Protein AF-A0A7Y7A0M6-F1 (afdb_monomer_lite)

Sequence (154 aa):
MFTTRLATSSTTANASSVIALLHDDRTERVTFFATETKATDQFHREHGTDGNLPLVAILAEGRMLGPVKLFVVGDSVDFLMATRQPRSGEVKDVTDAAVKSGKAYFSRVRAPFTSHLTAEEAAETLRRLETVELTAATVAEYRAMLSNVPDAWQ

Secondary structure (DSSP, 8-state):
-EEEEPPP--HHHHHHHHHHHHH-TTEEEEEEEEBPSS--TT--GGG--GGG--BEEEEEEEE-STTPEEEEEE-STTS-BTTSHHHHHHHHHHHHHHHHHS-EEE-SSPBPP-TTS-HHHHHHHHHTS--EE--TTTHHHHHHHH-SSTTTT-

Radius of gyration: 14.25 Å; chains: 1; bounding box: 33×40×36 Å

Foldseek 3Di:
DAFDEDPDDALLVLLVVLLVLLVDPQFQAKEKAWADLADDPLDDCFQPDRVFDTDIKMWIWGDDPDPDIYIYIYQTHNNQGLEDLVRLVSVLVSLVSQQVSQRYKYALDHQYRPPPDPRVVSNVRVVPGDIDRSHPVCVVSVSVSRDPDPPSND

pLDDT: mean 83.65, std 13.28, range [46.5, 98.25]

Structure (mmCIF, N/CA/C/O backbone):
data_AF-A0A7Y7A0M6-F1
#
_entry.id   AF-A0A7Y7A0M6-F1
#
loop_
_atom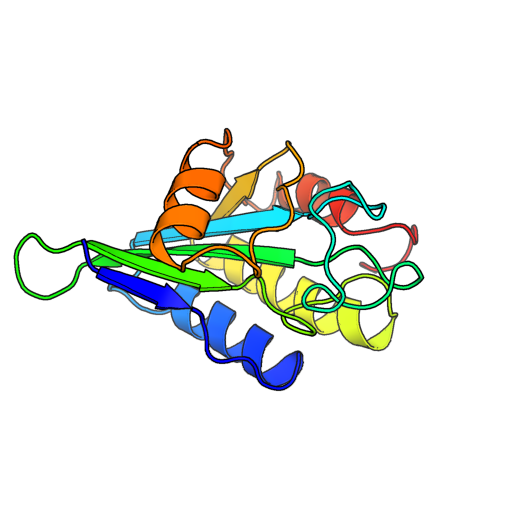_site.group_PDB
_atom_site.id
_atom_site.type_symbol
_atom_site.label_atom_id
_atom_site.label_alt_id
_atom_site.label_comp_id
_atom_site.label_asym_id
_atom_site.label_entity_id
_atom_site.label_seq_id
_atom_site.pdbx_PDB_ins_code
_atom_site.Cartn_x
_atom_site.Cartn_y
_atom_site.Cartn_z
_atom_site.occupancy
_atom_site.B_iso_or_equiv
_atom_site.auth_seq_id
_atom_site.auth_comp_id
_atom_site.auth_asym_id
_atom_site.auth_atom_id
_atom_site.pdbx_PDB_model_num
ATOM 1 N N . MET A 1 1 ? -10.962 16.062 -4.544 1.00 78.56 1 MET A N 1
ATOM 2 C CA . MET A 1 1 ? -10.043 14.965 -4.182 1.00 78.56 1 MET A CA 1
ATOM 3 C C . MET A 1 1 ? -8.641 15.507 -4.330 1.00 78.56 1 MET A C 1
ATOM 5 O O . MET A 1 1 ? -8.412 16.224 -5.293 1.00 78.56 1 MET A O 1
ATOM 9 N N . PHE A 1 2 ? -7.767 15.241 -3.367 1.00 89.31 2 PHE A N 1
ATOM 10 C CA . PHE A 1 2 ? -6.356 15.601 -3.441 1.00 89.31 2 PHE A CA 1
ATOM 11 C C . PHE A 1 2 ? -5.541 14.313 -3.389 1.00 89.31 2 PHE A C 1
ATOM 13 O O . PHE A 1 2 ? -5.769 13.490 -2.500 1.00 89.31 2 PHE A O 1
ATOM 20 N N . THR A 1 3 ? -4.621 14.138 -4.330 1.00 91.06 3 THR A N 1
ATOM 21 C CA . THR A 1 3 ? -3.805 12.930 -4.435 1.00 91.06 3 THR A CA 1
ATOM 22 C C . THR A 1 3 ? -2.343 13.317 -4.471 1.00 91.06 3 THR A C 1
ATOM 24 O O . THR A 1 3 ? -1.965 14.301 -5.097 1.00 91.06 3 THR A O 1
ATOM 27 N N . THR A 1 4 ? -1.506 12.554 -3.785 1.00 92.81 4 THR A N 1
ATOM 28 C CA . THR A 1 4 ? -0.061 12.754 -3.812 1.00 92.81 4 THR A CA 1
ATOM 29 C C . THR A 1 4 ? 0.658 11.417 -3.785 1.00 92.81 4 THR A C 1
ATOM 31 O O . THR A 1 4 ? 0.103 10.406 -3.348 1.00 92.81 4 THR A O 1
ATOM 34 N N . ARG A 1 5 ? 1.914 11.410 -4.229 1.00 90.38 5 ARG A N 1
ATOM 35 C CA . ARG A 1 5 ? 2.811 10.278 -4.011 1.00 90.38 5 ARG A CA 1
ATOM 36 C C . ARG A 1 5 ? 3.580 10.455 -2.716 1.00 90.38 5 ARG A C 1
ATOM 38 O O . ARG A 1 5 ? 3.968 11.568 -2.357 1.00 90.38 5 ARG A O 1
ATOM 45 N N . LEU A 1 6 ? 3.815 9.348 -2.024 1.00 85.94 6 LEU A N 1
ATOM 46 C CA . LEU A 1 6 ? 4.759 9.323 -0.921 1.00 85.94 6 LEU A CA 1
ATOM 47 C C . LEU A 1 6 ? 6.148 9.635 -1.485 1.00 85.94 6 LEU A C 1
ATOM 49 O O . LEU A 1 6 ? 6.570 9.033 -2.472 1.00 85.94 6 LEU A O 1
ATOM 53 N N . ALA A 1 7 ? 6.830 10.617 -0.897 1.00 76.44 7 ALA A N 1
ATOM 54 C CA . ALA A 1 7 ? 8.140 11.036 -1.374 1.00 76.44 7 ALA A CA 1
ATOM 55 C C . ALA A 1 7 ? 9.127 9.865 -1.287 1.00 76.44 7 ALA A C 1
ATOM 57 O O . ALA A 1 7 ? 9.371 9.337 -0.204 1.00 76.44 7 ALA A O 1
ATOM 58 N N . THR A 1 8 ? 9.692 9.468 -2.426 1.00 68.12 8 THR A N 1
ATOM 59 C CA . THR A 1 8 ? 10.624 8.342 -2.487 1.00 68.12 8 THR A CA 1
ATOM 60 C C . THR A 1 8 ? 11.884 8.649 -1.684 1.00 68.12 8 THR A C 1
ATOM 62 O O . THR A 1 8 ? 12.593 9.616 -1.966 1.00 68.12 8 THR A O 1
ATOM 65 N N . SER A 1 9 ? 12.171 7.808 -0.696 1.00 73.75 9 SER A N 1
ATOM 66 C CA . SER A 1 9 ? 13.407 7.835 0.089 1.00 73.75 9 SER A CA 1
ATOM 67 C C . SER A 1 9 ? 13.951 6.406 0.235 1.00 73.75 9 SER A C 1
ATOM 69 O O . SER A 1 9 ? 13.699 5.553 -0.617 1.00 73.75 9 SER A O 1
ATOM 71 N N . SER A 1 10 ? 14.702 6.111 1.295 1.00 80.31 10 SER A N 1
ATOM 72 C CA . SER A 1 10 ? 15.135 4.745 1.600 1.00 80.31 10 SER A CA 1
ATOM 73 C C . SER A 1 10 ? 13.954 3.840 1.969 1.00 80.31 10 SER A C 1
ATOM 75 O O . SER A 1 10 ? 12.969 4.296 2.548 1.00 80.31 10 SER A O 1
ATOM 77 N N . THR A 1 11 ? 14.079 2.533 1.716 1.00 78.62 11 THR A N 1
ATOM 78 C CA . THR A 1 11 ? 13.085 1.518 2.120 1.00 78.62 11 THR A CA 1
ATOM 79 C C . THR A 1 11 ? 12.694 1.643 3.599 1.00 78.62 11 THR A C 1
ATOM 81 O O . THR A 1 11 ? 11.513 1.604 3.928 1.00 78.62 11 THR A O 1
ATOM 84 N N . THR A 1 12 ? 13.657 1.897 4.488 1.00 83.88 12 THR A N 1
ATOM 85 C CA . THR A 1 12 ? 13.412 2.117 5.923 1.00 83.88 12 THR A CA 1
ATOM 86 C C . THR A 1 12 ? 12.590 3.384 6.202 1.00 83.88 12 THR A C 1
ATOM 88 O O . THR A 1 12 ? 11.679 3.371 7.034 1.00 83.88 12 THR A O 1
ATOM 91 N N . ALA A 1 13 ? 12.875 4.489 5.504 1.00 85.19 13 ALA A N 1
ATOM 92 C CA . ALA A 1 13 ? 12.111 5.731 5.637 1.00 85.19 13 ALA A CA 1
ATOM 93 C C . ALA A 1 13 ? 10.683 5.582 5.086 1.00 85.19 13 ALA A C 1
ATOM 95 O O . ALA A 1 13 ? 9.723 6.064 5.693 1.00 85.19 13 ALA A O 1
ATOM 96 N N . ASN A 1 14 ? 10.532 4.860 3.976 1.00 87.25 14 ASN A N 1
ATOM 97 C CA . ASN A 1 14 ? 9.234 4.544 3.392 1.00 87.25 14 ASN A CA 1
ATOM 98 C C . ASN A 1 14 ? 8.419 3.661 4.349 1.00 87.25 14 ASN A C 1
ATOM 100 O O . ASN A 1 14 ? 7.287 4.014 4.665 1.00 87.25 14 ASN A O 1
ATOM 104 N N . ALA A 1 15 ? 9.010 2.596 4.907 1.00 88.69 15 ALA A N 1
ATOM 105 C CA . ALA A 1 15 ? 8.382 1.748 5.925 1.00 88.69 15 ALA A CA 1
ATOM 106 C C . ALA A 1 15 ? 7.880 2.565 7.125 1.00 88.69 15 ALA A C 1
ATOM 108 O O . ALA A 1 15 ? 6.720 2.454 7.523 1.00 88.69 15 ALA A O 1
ATOM 109 N N . SER A 1 16 ? 8.729 3.457 7.643 1.00 90.38 16 SER A N 1
ATOM 110 C CA . SER A 1 16 ? 8.383 4.354 8.752 1.00 90.38 16 SER A CA 1
ATOM 111 C C . SER A 1 16 ? 7.225 5.292 8.394 1.00 90.38 16 SER A C 1
ATOM 113 O O . SER A 1 16 ? 6.338 5.523 9.213 1.00 90.38 16 SER A O 1
ATOM 115 N N . SER A 1 17 ? 7.192 5.791 7.156 1.00 91.56 17 SER A N 1
ATOM 116 C CA . SER A 1 17 ? 6.111 6.645 6.652 1.00 91.56 17 SER A CA 1
ATOM 117 C C . SER A 1 17 ? 4.786 5.887 6.536 1.00 91.56 17 SER A C 1
ATOM 119 O O . SER A 1 17 ? 3.740 6.430 6.883 1.00 91.56 17 SER A O 1
ATOM 121 N N . VAL A 1 18 ? 4.813 4.618 6.111 1.00 92.38 18 VAL A N 1
ATOM 122 C CA . VAL A 1 18 ? 3.611 3.767 6.089 1.00 92.38 18 VAL A CA 1
ATOM 123 C C . VAL A 1 18 ? 3.099 3.498 7.501 1.00 92.38 18 VAL A C 1
ATOM 125 O O . VAL A 1 18 ? 1.901 3.617 7.749 1.00 92.38 18 VAL A O 1
ATOM 128 N N . ILE A 1 19 ? 3.992 3.189 8.442 1.00 94.19 19 ILE A N 1
ATOM 129 C CA . ILE A 1 19 ? 3.630 3.010 9.854 1.00 94.19 19 ILE A CA 1
ATOM 130 C C . ILE A 1 19 ? 3.012 4.298 10.415 1.00 94.19 19 ILE A C 1
ATOM 132 O O . ILE A 1 19 ? 1.975 4.244 11.073 1.00 94.19 19 ILE A O 1
ATOM 136 N N . ALA A 1 20 ? 3.573 5.466 10.093 1.00 94.31 20 ALA A N 1
ATOM 137 C CA . ALA A 1 20 ? 2.996 6.748 10.489 1.00 94.31 20 ALA A CA 1
ATOM 138 C C . ALA A 1 20 ? 1.585 6.959 9.909 1.00 94.31 20 ALA A C 1
ATOM 140 O O . ALA A 1 20 ? 0.693 7.384 10.638 1.00 94.31 20 ALA A O 1
ATOM 141 N N . LEU A 1 21 ? 1.349 6.603 8.639 1.00 94.25 21 LEU A N 1
ATOM 142 C CA . LEU A 1 21 ? 0.012 6.662 8.033 1.00 94.25 21 LEU A CA 1
ATOM 143 C C . LEU A 1 21 ? -0.993 5.761 8.760 1.00 94.25 21 LEU A C 1
ATOM 145 O O . LEU A 1 21 ? -2.130 6.178 8.962 1.00 94.25 21 LEU A O 1
ATOM 149 N N . LEU A 1 22 ? -0.583 4.560 9.178 1.00 95.75 22 LEU A N 1
ATOM 150 C CA . LEU A 1 22 ? -1.429 3.624 9.930 1.00 95.75 22 LEU A CA 1
ATOM 151 C C . LEU A 1 22 ? -1.810 4.152 11.324 1.00 95.75 22 LEU A C 1
ATOM 153 O O . LEU A 1 22 ? -2.883 3.819 11.830 1.00 95.75 22 LEU A O 1
ATOM 157 N N . HIS A 1 23 ? -0.952 4.977 11.929 1.00 95.19 23 HIS A N 1
ATOM 158 C CA . HIS A 1 23 ? -1.188 5.601 13.232 1.00 95.19 23 HIS A CA 1
ATOM 159 C C . HIS A 1 23 ? -1.879 6.971 13.159 1.00 95.19 23 HIS A C 1
ATOM 161 O O . HIS A 1 23 ? -2.339 7.456 14.188 1.00 95.19 23 HIS A O 1
ATOM 167 N N . ASP A 1 24 ? -1.976 7.600 11.985 1.00 93.81 24 ASP A N 1
ATOM 168 C CA . ASP A 1 24 ? -2.662 8.887 11.829 1.00 93.81 24 ASP A CA 1
ATOM 169 C C . ASP A 1 24 ? -4.188 8.695 11.915 1.00 93.81 24 ASP A C 1
ATOM 171 O O . ASP A 1 24 ? -4.790 7.905 11.180 1.00 93.81 24 ASP A O 1
ATOM 175 N N . ASP A 1 25 ? -4.838 9.439 12.809 1.00 92.31 25 ASP A N 1
ATOM 176 C CA . ASP A 1 25 ? -6.292 9.409 13.007 1.00 92.31 25 ASP A CA 1
ATOM 177 C C . ASP A 1 25 ? -7.080 9.921 11.796 1.00 92.31 25 ASP A C 1
ATOM 179 O O . ASP A 1 25 ? -8.252 9.584 11.625 1.00 92.31 25 ASP A O 1
ATOM 183 N N . ARG A 1 26 ? -6.444 10.712 10.929 1.00 92.12 26 ARG A N 1
ATOM 184 C CA . ARG A 1 26 ? -7.043 11.221 9.689 1.00 92.12 26 ARG A CA 1
ATOM 185 C C . ARG A 1 26 ? -6.974 10.209 8.554 1.00 92.12 26 ARG A C 1
ATOM 187 O O . ARG A 1 26 ? -7.717 10.360 7.581 1.00 92.12 26 ARG A O 1
ATOM 194 N N . THR A 1 27 ? -6.102 9.207 8.664 1.00 94.88 27 THR A N 1
ATOM 195 C CA . THR A 1 27 ? -6.090 8.060 7.759 1.00 94.88 27 THR A CA 1
ATOM 196 C C . THR A 1 27 ? -7.229 7.137 8.151 1.00 94.88 27 THR A C 1
ATOM 198 O O . THR A 1 27 ? -7.299 6.637 9.276 1.00 94.88 27 THR A O 1
ATOM 201 N N . GLU A 1 28 ? -8.131 6.912 7.207 1.00 95.06 28 GLU A N 1
ATOM 202 C CA . GLU A 1 28 ? -9.283 6.032 7.381 1.00 95.06 28 GLU A CA 1
ATOM 203 C C . GLU A 1 28 ? -8.943 4.602 6.978 1.00 95.06 28 GLU A C 1
ATOM 205 O O . GLU A 1 28 ? -9.467 3.649 7.552 1.00 95.06 28 GLU A O 1
ATOM 210 N N . ARG A 1 29 ? -8.077 4.459 5.972 1.00 96.75 29 ARG A N 1
ATOM 211 C CA . ARG A 1 29 ? -7.795 3.181 5.336 1.00 96.75 29 ARG A CA 1
ATOM 212 C C . ARG A 1 29 ? -6.411 3.173 4.700 1.00 96.75 29 ARG A C 1
ATOM 214 O O . ARG A 1 29 ? -6.030 4.138 4.048 1.00 96.75 29 ARG A O 1
ATOM 221 N N . VAL A 1 30 ? -5.693 2.060 4.821 1.00 97.44 30 VAL A N 1
ATOM 222 C CA . VAL A 1 30 ? -4.459 1.799 4.063 1.00 97.44 30 VAL A CA 1
ATOM 223 C C . VAL A 1 30 ? -4.596 0.461 3.353 1.00 97.44 30 VAL A C 1
ATOM 225 O O . VAL A 1 30 ? -4.727 -0.577 3.995 1.00 97.44 30 VAL A O 1
ATOM 228 N N . THR A 1 31 ? -4.579 0.478 2.024 1.00 97.81 31 THR A N 1
ATOM 229 C CA . THR A 1 31 ? -4.644 -0.732 1.203 1.00 97.81 31 THR A CA 1
ATOM 230 C C . THR A 1 31 ? -3.253 -1.094 0.700 1.00 97.81 31 THR A C 1
ATOM 232 O O . THR A 1 31 ? -2.573 -0.254 0.118 1.00 97.81 31 THR A O 1
ATOM 235 N N . PHE A 1 32 ? -2.855 -2.342 0.906 1.00 95.31 32 PHE A N 1
ATOM 236 C CA . PHE A 1 32 ? -1.587 -2.924 0.495 1.00 95.31 32 PHE A CA 1
ATOM 237 C C . PHE A 1 32 ? -1.747 -3.776 -0.767 1.00 95.31 32 PHE A C 1
ATOM 239 O O . PHE A 1 32 ? -2.718 -4.519 -0.926 1.00 95.31 32 PHE A O 1
ATOM 246 N N . PHE A 1 33 ? -0.767 -3.709 -1.659 1.00 93.38 33 PHE A N 1
ATOM 247 C CA . PHE A 1 33 ? -0.770 -4.440 -2.917 1.00 93.38 33 PHE A CA 1
ATOM 248 C C . PHE A 1 33 ? 0.582 -5.099 -3.148 1.00 93.38 33 PHE A C 1
ATOM 250 O O . PHE A 1 33 ? 1.626 -4.461 -3.026 1.00 93.38 33 PHE A O 1
ATOM 257 N N . ALA A 1 34 ? 0.558 -6.367 -3.550 1.00 89.94 34 ALA A N 1
ATOM 258 C CA . ALA A 1 34 ? 1.704 -6.979 -4.200 1.00 89.94 34 ALA A CA 1
ATOM 259 C C . ALA A 1 34 ? 1.676 -6.580 -5.677 1.00 89.94 34 ALA A C 1
ATOM 261 O O . ALA A 1 34 ? 0.642 -6.719 -6.327 1.00 89.94 34 ALA A O 1
ATOM 262 N N . THR A 1 35 ? 2.787 -6.095 -6.215 1.00 87.62 35 THR A N 1
ATOM 263 C CA . THR A 1 35 ? 2.891 -5.797 -7.653 1.00 87.62 35 THR A CA 1
ATOM 264 C C . THR A 1 35 ? 3.114 -7.063 -8.482 1.00 87.62 35 THR A C 1
ATOM 266 O O . THR A 1 35 ? 3.317 -8.163 -7.944 1.00 87.62 35 THR A O 1
ATOM 269 N N . GLU A 1 36 ? 3.046 -6.916 -9.804 1.00 86.19 36 GLU A N 1
ATOM 270 C CA . GLU A 1 36 ? 3.419 -7.960 -10.756 1.00 86.19 36 GLU A CA 1
ATOM 271 C C . GLU A 1 36 ? 4.844 -8.490 -10.517 1.00 86.19 36 GLU A C 1
ATOM 273 O O . GLU A 1 36 ? 5.764 -7.758 -10.151 1.00 86.19 36 GLU A O 1
ATOM 278 N N . THR A 1 37 ? 5.040 -9.795 -10.722 1.00 77.50 37 THR A N 1
ATOM 279 C CA . THR A 1 37 ? 6.326 -10.481 -10.463 1.00 77.50 37 THR A CA 1
ATOM 280 C C . THR A 1 37 ? 7.245 -10.539 -11.677 1.00 77.50 37 THR A C 1
ATOM 282 O O . THR A 1 37 ? 8.341 -11.094 -11.604 1.00 77.50 37 THR A O 1
ATOM 285 N N . LYS A 1 38 ? 6.794 -10.002 -12.810 1.00 76.00 38 LYS A N 1
ATOM 286 C CA . LYS A 1 38 ? 7.525 -9.950 -14.074 1.00 76.00 38 LYS A CA 1
ATOM 287 C C . LYS A 1 38 ? 7.330 -8.575 -14.689 1.00 76.00 38 LYS A C 1
ATOM 289 O O . LYS A 1 38 ? 6.275 -7.972 -14.504 1.00 76.00 38 LYS A O 1
ATOM 294 N N . ALA A 1 39 ? 8.319 -8.115 -15.447 1.00 74.94 39 ALA A N 1
ATOM 295 C CA . ALA A 1 39 ? 8.132 -6.957 -16.304 1.00 74.94 39 ALA A CA 1
ATOM 296 C C . ALA A 1 39 ? 6.967 -7.225 -17.275 1.00 74.94 39 ALA A C 1
ATOM 298 O O . ALA A 1 39 ? 6.910 -8.276 -17.919 1.00 74.94 39 ALA A O 1
ATOM 299 N N . THR A 1 40 ? 6.024 -6.292 -17.331 1.00 77.62 40 THR A N 1
ATOM 300 C CA . THR A 1 40 ? 4.913 -6.262 -18.292 1.00 77.62 40 THR A CA 1
ATOM 301 C C . THR A 1 40 ? 5.123 -5.089 -19.249 1.00 77.62 40 THR A C 1
ATOM 303 O O . THR A 1 40 ? 6.062 -4.316 -19.076 1.00 77.62 40 THR A O 1
ATOM 306 N N . ASP A 1 41 ? 4.235 -4.882 -20.222 1.00 76.50 41 ASP A N 1
ATOM 307 C CA . ASP A 1 41 ? 4.298 -3.698 -21.100 1.00 76.50 41 ASP A CA 1
ATOM 308 C C . ASP A 1 41 ? 4.191 -2.367 -20.327 1.00 76.50 41 ASP A C 1
ATOM 310 O O . ASP A 1 41 ? 4.563 -1.313 -20.834 1.00 76.50 41 ASP A O 1
ATOM 314 N N . GLN A 1 42 ? 3.701 -2.420 -19.085 1.00 72.12 42 GLN A N 1
ATOM 315 C CA . GLN A 1 42 ? 3.585 -1.288 -18.162 1.00 72.12 42 GLN A CA 1
ATOM 316 C C . GLN A 1 42 ? 4.832 -1.107 -17.284 1.00 72.12 42 GLN A C 1
ATOM 318 O O . GLN A 1 42 ? 4.877 -0.201 -16.453 1.00 72.12 42 GLN A O 1
ATOM 323 N N . PHE A 1 43 ? 5.830 -1.986 -17.414 1.00 73.00 43 PHE A N 1
ATOM 324 C CA . PHE A 1 43 ? 7.065 -1.912 -16.652 1.00 73.00 43 PHE A CA 1
ATOM 325 C C . PHE A 1 43 ? 8.054 -0.936 -17.300 1.00 73.00 43 PHE A C 1
ATOM 327 O O . PHE A 1 43 ? 8.641 -1.181 -18.352 1.00 73.00 43 PHE A O 1
ATOM 334 N N . HIS A 1 44 ? 8.297 0.163 -16.602 1.00 71.44 44 HIS A N 1
ATOM 335 C CA . HIS A 1 44 ? 9.398 1.089 -16.814 1.00 71.44 44 HIS A CA 1
ATOM 336 C C . HIS A 1 44 ? 10.531 0.885 -15.790 1.00 71.44 44 HIS A C 1
ATOM 338 O O . HIS A 1 44 ? 10.332 0.372 -14.689 1.00 71.44 44 HIS A O 1
ATOM 344 N N . ARG A 1 45 ? 11.739 1.378 -16.103 1.00 67.56 45 ARG A N 1
ATOM 345 C CA . ARG A 1 45 ? 12.885 1.365 -15.161 1.00 67.56 45 ARG A CA 1
ATOM 346 C C . ARG A 1 45 ? 12.587 2.084 -13.837 1.00 67.56 45 ARG A C 1
ATOM 348 O O . ARG A 1 45 ? 13.230 1.815 -12.829 1.00 67.56 45 ARG A O 1
ATOM 355 N N . GLU A 1 46 ? 11.587 2.960 -13.835 1.00 65.81 46 GLU A N 1
ATOM 356 C CA . GLU A 1 46 ? 11.040 3.650 -12.662 1.00 65.81 46 GLU A CA 1
ATOM 357 C C . GLU A 1 46 ? 10.200 2.750 -11.733 1.00 65.81 46 GLU A C 1
ATOM 359 O O . GLU A 1 46 ? 9.604 3.241 -10.773 1.00 65.81 46 GLU A O 1
ATOM 364 N N . HIS A 1 47 ? 10.165 1.433 -11.958 1.00 62.44 47 HIS A N 1
ATOM 365 C CA . HIS A 1 47 ? 9.679 0.454 -10.976 1.00 62.44 47 HIS A CA 1
ATOM 366 C C . HIS A 1 47 ? 10.814 -0.395 -10.377 1.00 62.44 47 HIS A C 1
ATOM 368 O O . HIS A 1 47 ? 10.585 -1.155 -9.444 1.00 62.44 47 HIS A O 1
ATOM 374 N N . GLY A 1 48 ? 12.050 -0.267 -10.871 1.00 66.00 48 GLY A N 1
ATOM 375 C CA . GLY A 1 48 ? 13.204 -1.043 -10.415 1.00 66.00 48 GLY A CA 1
ATOM 376 C C . GLY A 1 48 ? 13.867 -1.835 -11.541 1.00 66.00 48 GLY A C 1
ATOM 377 O O . GLY A 1 48 ? 13.875 -1.415 -12.696 1.00 66.00 48 GLY A O 1
ATOM 378 N N . THR A 1 49 ? 14.463 -2.977 -11.196 1.00 66.00 49 THR A N 1
ATOM 379 C CA . THR A 1 49 ? 15.073 -3.907 -12.156 1.00 66.00 49 THR A CA 1
ATOM 380 C C . THR A 1 49 ? 14.312 -5.228 -12.173 1.00 66.00 49 THR A C 1
ATOM 382 O O . THR A 1 49 ? 13.908 -5.724 -11.122 1.00 66.00 49 THR A O 1
ATOM 385 N N . ASP A 1 50 ? 14.168 -5.832 -13.353 1.00 61.97 50 ASP A N 1
ATOM 386 C CA . ASP A 1 50 ? 13.410 -7.074 -13.581 1.00 61.97 50 ASP A CA 1
ATOM 387 C C . ASP A 1 50 ? 13.848 -8.215 -12.653 1.00 61.97 50 ASP A C 1
ATOM 389 O O . ASP A 1 50 ? 13.036 -9.019 -12.206 1.00 61.97 50 ASP A O 1
ATOM 393 N N . GLY A 1 51 ? 15.141 -8.265 -12.314 1.00 63.44 51 GLY A N 1
ATOM 394 C CA . GLY A 1 51 ? 15.718 -9.274 -11.423 1.00 63.44 51 GLY A CA 1
ATOM 395 C C . GLY A 1 51 ? 15.394 -9.090 -9.936 1.00 63.44 51 GLY A C 1
ATOM 396 O O . GLY A 1 51 ? 15.976 -9.790 -9.111 1.00 63.44 51 GLY A O 1
ATOM 397 N N . ASN A 1 52 ? 14.542 -8.130 -9.564 1.00 63.53 52 ASN A N 1
ATOM 398 C CA . ASN A 1 52 ? 14.294 -7.766 -8.170 1.00 63.53 52 ASN A CA 1
ATOM 399 C C . ASN A 1 52 ? 12.822 -7.423 -7.860 1.00 63.53 52 ASN A C 1
ATOM 401 O O . ASN A 1 52 ? 12.570 -6.612 -6.973 1.00 63.53 52 ASN A O 1
ATOM 405 N N . LEU A 1 53 ? 11.867 -8.027 -8.573 1.00 66.44 53 LEU A N 1
ATOM 406 C CA . LEU A 1 53 ? 10.425 -7.781 -8.405 1.00 66.44 53 LEU A CA 1
ATOM 407 C C . LEU A 1 53 ? 9.799 -8.772 -7.417 1.00 66.44 53 LEU A C 1
ATOM 409 O O . LEU A 1 53 ? 9.774 -9.981 -7.675 1.00 66.44 53 LEU A O 1
ATOM 413 N N . PRO A 1 54 ? 9.426 -8.289 -6.221 1.00 59.06 54 PRO A N 1
ATOM 414 C CA . PRO A 1 54 ? 8.049 -8.039 -5.824 1.00 59.06 54 PRO A CA 1
ATOM 415 C C . PRO A 1 54 ? 8.010 -6.763 -4.965 1.00 59.06 54 PRO A C 1
ATOM 417 O O . PRO A 1 54 ? 8.434 -6.735 -3.802 1.00 59.06 54 PRO A O 1
ATOM 420 N N . LEU A 1 55 ? 7.520 -5.681 -5.566 1.00 73.81 55 LEU A N 1
ATOM 421 C CA . LEU A 1 55 ? 7.302 -4.412 -4.878 1.00 73.81 55 LEU A CA 1
ATOM 422 C C . LEU A 1 55 ? 6.008 -4.504 -4.075 1.00 73.81 55 LEU A C 1
ATOM 424 O O . LEU A 1 55 ? 5.016 -5.072 -4.547 1.00 73.81 55 LEU A O 1
ATOM 428 N N . VAL A 1 56 ? 6.006 -3.891 -2.902 1.00 86.69 56 VAL A N 1
ATOM 429 C CA . VAL A 1 56 ? 4.778 -3.493 -2.223 1.00 86.69 56 VAL A CA 1
ATOM 430 C C . VAL A 1 56 ? 4.372 -2.137 -2.782 1.00 86.69 56 VAL A C 1
ATOM 432 O O . VAL A 1 56 ? 5.193 -1.224 -2.825 1.00 86.69 56 VAL A O 1
ATOM 435 N N . ALA A 1 57 ? 3.110 -2.003 -3.172 1.00 91.00 57 ALA A N 1
ATOM 436 C CA . ALA A 1 57 ? 2.477 -0.710 -3.371 1.00 91.00 57 ALA A CA 1
ATOM 437 C C . ALA A 1 57 ? 1.423 -0.475 -2.285 1.00 91.00 57 ALA A C 1
ATOM 439 O O . ALA A 1 57 ? 0.871 -1.428 -1.727 1.00 91.00 57 ALA A O 1
ATOM 440 N N . ILE A 1 58 ? 1.134 0.787 -1.978 1.00 94.12 58 ILE A N 1
ATOM 441 C CA . ILE A 1 58 ? 0.052 1.155 -1.066 1.00 94.12 58 ILE A CA 1
ATOM 442 C C . ILE A 1 58 ? -0.827 2.265 -1.630 1.00 94.12 58 ILE A C 1
ATOM 444 O O . ILE A 1 58 ? -0.375 3.127 -2.384 1.00 94.12 58 ILE A O 1
ATOM 448 N N . LEU A 1 59 ? -2.072 2.275 -1.167 1.00 96.25 59 LEU A N 1
ATOM 449 C CA . LEU A 1 59 ? -2.994 3.395 -1.275 1.00 96.25 59 LEU A CA 1
ATOM 450 C C . LEU A 1 59 ? -3.533 3.713 0.119 1.00 96.25 59 LEU A C 1
ATOM 452 O O . LEU A 1 59 ? -4.285 2.916 0.682 1.00 96.25 59 LEU A O 1
ATOM 456 N N . ALA A 1 60 ? -3.162 4.862 0.674 1.00 96.06 60 ALA A N 1
ATOM 457 C CA . ALA A 1 60 ? -3.779 5.379 1.888 1.00 96.06 60 ALA A CA 1
ATOM 458 C C . ALA A 1 60 ? -4.887 6.374 1.536 1.00 96.06 60 ALA A C 1
ATOM 460 O O . ALA A 1 60 ? -4.692 7.262 0.706 1.00 96.06 60 ALA A O 1
ATOM 461 N N . GLU A 1 61 ? -6.034 6.224 2.185 1.00 95.44 61 GLU A N 1
ATOM 462 C CA . GLU A 1 61 ? -7.208 7.076 2.047 1.00 95.44 61 GLU A CA 1
ATOM 463 C C . GLU A 1 61 ? -7.484 7.752 3.388 1.00 95.44 61 GLU A C 1
ATOM 465 O O . GLU A 1 61 ? -7.493 7.111 4.444 1.00 95.44 61 GLU A O 1
ATOM 470 N N . GLY A 1 62 ? -7.718 9.057 3.352 1.00 92.75 62 GLY A N 1
ATOM 471 C CA . GLY A 1 62 ? -7.989 9.836 4.548 1.00 92.75 62 GLY A CA 1
ATOM 472 C C . GLY A 1 62 ? -8.797 11.093 4.276 1.00 92.75 62 GLY A C 1
ATOM 473 O O . GLY A 1 62 ? -9.205 11.386 3.146 1.00 92.75 62 GLY A O 1
ATOM 474 N N . ARG A 1 63 ? -9.005 11.872 5.336 1.00 88.44 63 ARG A N 1
ATOM 475 C CA . ARG A 1 63 ? -9.753 13.133 5.288 1.00 88.44 63 ARG A CA 1
ATOM 476 C C . ARG A 1 63 ? -8.824 14.337 5.420 1.00 88.44 63 ARG A C 1
ATOM 478 O O . ARG A 1 63 ? -7.905 14.344 6.237 1.00 88.44 63 ARG A O 1
ATOM 485 N N . MET A 1 64 ? -9.109 15.386 4.656 1.00 82.00 64 MET A N 1
ATOM 486 C CA . MET A 1 64 ? -8.590 16.739 4.883 1.00 82.00 64 MET A CA 1
ATOM 487 C C . MET A 1 64 ? -9.655 17.616 5.552 1.00 82.00 64 MET A C 1
ATOM 489 O O . MET A 1 64 ? -10.735 17.151 5.910 1.00 82.00 64 MET A O 1
ATOM 493 N N . LEU A 1 65 ? -9.347 18.904 5.736 1.00 78.06 65 LEU A N 1
ATOM 494 C CA . LEU A 1 65 ? -10.323 19.895 6.182 1.00 78.06 65 LEU A CA 1
ATOM 495 C C . LEU A 1 65 ? -11.517 19.947 5.210 1.00 78.06 65 LEU A C 1
ATOM 497 O O . LEU A 1 65 ? -11.345 20.117 4.002 1.00 78.06 65 LEU A O 1
ATOM 501 N N . GLY A 1 66 ? -12.731 19.827 5.752 1.00 76.50 66 GLY A N 1
ATOM 502 C CA . GLY A 1 66 ? -13.972 19.837 4.971 1.00 76.50 66 GLY A CA 1
ATOM 503 C C . GLY A 1 66 ? -14.263 18.501 4.261 1.00 76.50 66 GLY A C 1
ATOM 504 O O . GLY A 1 66 ? -13.850 17.448 4.737 1.00 76.50 66 GLY A O 1
ATOM 505 N N . PRO A 1 67 ? -14.995 18.500 3.130 1.00 81.94 67 PRO A N 1
ATOM 506 C CA . PRO A 1 67 ? -15.413 17.273 2.437 1.00 81.94 67 PRO A CA 1
ATOM 507 C C . PRO A 1 67 ? -14.313 16.647 1.553 1.00 81.94 67 PRO A C 1
ATOM 509 O O . PRO A 1 67 ? -14.590 15.772 0.732 1.00 81.94 67 PRO A O 1
ATOM 512 N N . VAL A 1 68 ? -13.068 17.122 1.647 1.00 82.31 68 VAL A N 1
ATOM 513 C CA . VAL A 1 68 ? -11.986 16.728 0.739 1.00 82.31 68 VAL A CA 1
ATOM 514 C C . VAL A 1 68 ? -11.326 15.437 1.223 1.00 82.31 68 VAL A C 1
ATOM 516 O O . VAL A 1 68 ? -10.808 15.373 2.335 1.00 82.31 68 VAL A O 1
ATOM 519 N N . LYS A 1 69 ? -11.300 14.417 0.357 1.00 87.19 69 LYS A N 1
ATOM 520 C CA . LYS A 1 69 ? -10.518 13.189 0.562 1.00 87.19 69 LYS A CA 1
ATOM 521 C C . LYS A 1 69 ? -9.069 13.364 0.108 1.00 87.19 69 LYS A C 1
ATOM 523 O O . LYS A 1 69 ? -8.838 13.938 -0.963 1.00 87.19 69 LYS A O 1
ATOM 528 N N . LEU A 1 70 ? -8.148 12.834 0.908 1.00 89.12 70 LEU A N 1
ATOM 529 C CA . LEU A 1 70 ? -6.722 12.700 0.622 1.00 89.12 70 LEU A CA 1
ATOM 530 C C . LEU A 1 70 ? -6.418 11.263 0.207 1.00 89.12 70 LEU A C 1
ATOM 532 O O . LEU A 1 70 ? -6.826 10.327 0.891 1.00 89.12 70 LEU A O 1
ATOM 536 N N . PHE A 1 71 ? -5.654 11.118 -0.869 1.00 91.25 71 PHE A N 1
ATOM 537 C CA . PHE A 1 71 ? -5.087 9.852 -1.307 1.00 91.25 71 PHE A CA 1
ATOM 538 C C . PHE A 1 71 ? -3.563 9.961 -1.335 1.00 91.25 71 PHE A C 1
ATOM 540 O O . PHE A 1 71 ? -3.013 10.904 -1.908 1.00 91.25 71 PHE A O 1
ATOM 547 N N . VAL A 1 72 ? -2.881 9.002 -0.715 1.00 90.06 72 VAL A N 1
ATOM 548 C CA . VAL A 1 72 ? -1.419 8.889 -0.761 1.00 90.06 72 VAL A CA 1
ATOM 549 C C . VAL A 1 72 ? -1.060 7.566 -1.418 1.00 90.06 72 VAL A C 1
ATOM 551 O O . VAL A 1 72 ? -1.407 6.502 -0.905 1.00 90.06 72 VAL A O 1
ATOM 554 N N . VAL A 1 73 ? -0.368 7.638 -2.552 1.00 89.88 73 VAL A N 1
ATOM 555 C CA . VAL A 1 73 ? 0.106 6.471 -3.303 1.00 89.88 73 VAL A CA 1
ATOM 556 C C . VAL A 1 73 ? 1.578 6.234 -2.984 1.00 89.88 73 VAL A C 1
ATOM 558 O O . VAL A 1 73 ? 2.395 7.146 -3.102 1.00 89.88 73 VAL A O 1
ATOM 561 N N . GLY A 1 74 ? 1.928 5.017 -2.582 1.00 86.94 74 GLY A N 1
ATOM 562 C CA . GLY A 1 74 ? 3.318 4.583 -2.448 1.00 86.94 74 GLY A CA 1
ATOM 563 C C . GLY A 1 74 ? 3.591 3.453 -3.426 1.00 86.94 74 GLY A C 1
ATOM 564 O O . GLY A 1 74 ? 3.200 2.329 -3.146 1.00 86.94 74 GLY A O 1
ATOM 565 N N . ASP A 1 75 ? 4.197 3.745 -4.574 1.00 79.38 75 ASP A N 1
ATOM 566 C CA . ASP A 1 75 ? 4.377 2.795 -5.686 1.00 79.38 75 ASP A CA 1
ATOM 567 C C . ASP A 1 75 ? 5.706 2.982 -6.449 1.00 79.38 75 ASP A C 1
ATOM 569 O O . ASP A 1 75 ? 5.861 2.499 -7.572 1.00 79.38 75 ASP A O 1
ATOM 573 N N . SER A 1 76 ? 6.662 3.708 -5.862 1.00 67.56 76 SER A N 1
ATOM 574 C CA . SER A 1 76 ? 7.906 4.131 -6.515 1.00 67.56 76 SER A CA 1
ATOM 575 C C . SER A 1 76 ? 9.063 3.125 -6.401 1.00 67.56 76 SER A C 1
ATOM 577 O O . SER A 1 76 ? 9.027 2.184 -5.601 1.00 67.56 76 SER A O 1
ATOM 579 N N . VAL A 1 77 ? 10.124 3.342 -7.199 1.00 62.72 77 VAL A N 1
ATOM 580 C CA . VAL A 1 77 ? 11.405 2.610 -7.090 1.00 62.72 77 VAL A CA 1
ATOM 581 C C . VAL A 1 77 ? 11.882 2.618 -5.639 1.00 62.72 77 VAL A C 1
ATOM 583 O O . VAL A 1 77 ? 11.937 3.672 -5.015 1.00 62.72 77 VAL A O 1
ATOM 586 N N . ASP A 1 78 ? 12.247 1.448 -5.113 1.00 63.75 78 ASP A N 1
ATOM 587 C CA . ASP A 1 78 ? 12.756 1.267 -3.744 1.00 63.75 78 ASP A CA 1
ATOM 588 C C . ASP A 1 78 ? 11.769 1.574 -2.599 1.00 63.75 78 ASP A C 1
ATOM 590 O O . ASP A 1 78 ? 12.191 1.561 -1.436 1.00 63.75 78 ASP A O 1
ATOM 594 N N . PHE A 1 79 ? 10.467 1.753 -2.882 1.00 72.88 79 PHE A N 1
ATOM 595 C CA . PHE A 1 79 ? 9.447 1.982 -1.852 1.00 72.88 79 PHE A CA 1
ATOM 596 C C . PHE A 1 79 ? 9.518 0.926 -0.739 1.00 72.88 79 PHE A C 1
ATOM 598 O O . PHE A 1 79 ? 9.989 1.198 0.364 1.00 72.88 79 PHE A O 1
ATOM 605 N N . LEU A 1 80 ? 9.126 -0.302 -1.064 1.00 69.12 80 LEU A N 1
ATOM 606 C CA . LEU A 1 80 ? 9.212 -1.476 -0.205 1.00 69.12 80 LEU A CA 1
ATOM 607 C C . LEU A 1 80 ? 9.433 -2.686 -1.120 1.00 69.12 80 LEU A C 1
ATOM 609 O O . LEU A 1 80 ? 8.550 -3.060 -1.887 1.00 69.12 80 LEU A O 1
ATOM 613 N N . MET A 1 81 ? 10.634 -3.266 -1.088 1.00 69.38 81 MET A N 1
ATOM 614 C CA . MET A 1 81 ? 11.016 -4.378 -1.969 1.00 69.38 81 MET A CA 1
ATOM 615 C C . MET A 1 81 ? 11.152 -5.664 -1.165 1.00 69.38 81 MET A C 1
ATOM 617 O O . MET A 1 81 ? 12.092 -5.787 -0.388 1.00 69.38 81 MET A O 1
ATOM 621 N N . ALA A 1 82 ? 10.266 -6.635 -1.371 1.00 58.19 82 ALA A N 1
ATOM 622 C CA . ALA A 1 82 ? 10.221 -7.844 -0.548 1.00 58.19 82 ALA A CA 1
ATOM 623 C C . ALA A 1 82 ? 11.222 -8.948 -0.969 1.00 58.19 82 ALA A C 1
ATOM 625 O O . ALA A 1 82 ? 11.362 -9.944 -0.267 1.00 58.19 82 ALA A O 1
ATOM 626 N N . THR A 1 83 ? 11.950 -8.800 -2.086 1.00 56.84 83 THR A N 1
ATOM 627 C CA . THR A 1 83 ? 12.832 -9.856 -2.641 1.00 56.84 83 THR A CA 1
ATOM 628 C C . THR A 1 83 ? 14.176 -10.045 -1.963 1.00 56.84 83 THR A C 1
ATOM 630 O O . THR A 1 83 ? 14.851 -11.037 -2.236 1.00 56.84 83 THR A O 1
ATOM 633 N N . ARG A 1 84 ? 14.643 -9.086 -1.163 1.00 59.62 84 ARG A N 1
ATOM 634 C CA . ARG A 1 84 ? 15.979 -9.152 -0.554 1.00 59.62 84 ARG A CA 1
ATOM 635 C C . ARG A 1 84 ? 15.816 -9.393 0.938 1.00 59.62 84 ARG A C 1
ATOM 637 O O . ARG A 1 84 ? 15.095 -8.640 1.573 1.00 59.62 84 ARG A O 1
ATOM 644 N N . GLN A 1 85 ? 16.514 -10.387 1.495 1.00 50.62 85 GLN A N 1
ATOM 645 C CA . GLN A 1 85 ? 16.468 -10.731 2.927 1.00 50.62 85 GLN A CA 1
ATOM 646 C C . GLN A 1 85 ? 16.557 -9.541 3.906 1.00 50.62 85 GLN A C 1
ATOM 648 O O . GLN A 1 85 ? 15.787 -9.536 4.858 1.00 50.62 85 GLN A O 1
ATOM 653 N N . PRO A 1 86 ? 17.401 -8.503 3.708 1.00 50.09 86 PRO A N 1
ATOM 654 C CA . PRO A 1 86 ? 17.385 -7.357 4.620 1.00 50.09 86 PRO A CA 1
ATOM 655 C C . PRO A 1 86 ? 16.093 -6.533 4.558 1.00 50.09 86 PRO A C 1
ATOM 657 O O . PRO A 1 86 ? 15.861 -5.772 5.479 1.00 50.09 86 PRO A O 1
ATOM 660 N N . ARG A 1 87 ? 15.278 -6.686 3.502 1.00 63.62 87 ARG A N 1
ATOM 661 C CA . ARG A 1 87 ? 14.069 -5.901 3.216 1.00 63.62 87 ARG A CA 1
ATOM 662 C C . ARG A 1 87 ? 12.749 -6.608 3.560 1.00 63.62 87 ARG A C 1
ATOM 664 O O . ARG A 1 87 ? 11.693 -5.977 3.552 1.00 63.62 87 ARG A O 1
ATOM 671 N N . SER A 1 88 ? 12.778 -7.913 3.859 1.00 67.56 88 SER A N 1
ATOM 672 C CA . SER A 1 88 ? 11.592 -8.628 4.357 1.00 67.56 88 SER A CA 1
ATOM 673 C C . SER A 1 88 ? 11.272 -8.256 5.809 1.00 67.56 88 SER A C 1
ATOM 675 O O . SER A 1 88 ? 10.103 -8.285 6.192 1.00 67.56 88 SER A O 1
ATOM 677 N N . GLY A 1 89 ? 12.279 -7.819 6.576 1.00 77.06 89 GLY A N 1
ATOM 678 C CA . GLY A 1 89 ? 12.126 -7.274 7.926 1.00 77.06 89 GLY A CA 1
ATOM 679 C C . GLY A 1 89 ? 11.238 -6.029 7.962 1.00 77.06 89 GLY A C 1
ATOM 680 O O . GLY A 1 89 ? 10.222 -6.039 8.651 1.00 77.06 89 GLY A O 1
ATOM 681 N N . GLU A 1 90 ? 11.523 -4.997 7.157 1.00 82.12 90 GLU A N 1
ATOM 682 C CA . GLU A 1 90 ? 10.682 -3.791 7.147 1.00 82.12 90 GLU A CA 1
ATOM 683 C C . GLU A 1 90 ? 9.262 -4.081 6.654 1.00 82.12 90 GLU A C 1
ATOM 685 O O . GLU A 1 90 ? 8.294 -3.528 7.173 1.00 82.12 90 GLU A O 1
ATOM 690 N N . VAL A 1 91 ? 9.106 -4.968 5.668 1.00 83.38 91 VAL A N 1
ATOM 691 C CA . VAL A 1 91 ? 7.775 -5.368 5.193 1.00 83.38 91 VAL A CA 1
ATOM 692 C C . VAL A 1 91 ? 7.017 -6.140 6.275 1.00 83.38 91 VAL A C 1
ATOM 694 O O . VAL A 1 91 ? 5.806 -5.951 6.436 1.00 83.38 91 VAL A O 1
ATOM 697 N N . LYS A 1 92 ? 7.704 -6.982 7.053 1.00 86.62 92 LYS A N 1
ATOM 698 C CA . LYS A 1 92 ? 7.123 -7.663 8.210 1.00 86.62 92 LYS A CA 1
ATOM 699 C C . LYS A 1 92 ? 6.675 -6.648 9.262 1.00 86.62 92 LYS A C 1
ATOM 701 O O . LYS A 1 92 ? 5.522 -6.716 9.676 1.00 86.62 92 LYS A O 1
ATOM 706 N N . ASP A 1 93 ? 7.522 -5.687 9.616 1.00 89.50 93 ASP A N 1
ATOM 707 C CA . ASP A 1 93 ? 7.206 -4.648 10.603 1.00 89.50 93 ASP A CA 1
ATOM 708 C C . ASP A 1 93 ? 6.004 -3.801 10.172 1.00 89.50 93 ASP A C 1
ATOM 710 O O . ASP A 1 93 ? 5.072 -3.586 10.950 1.00 89.50 93 ASP A O 1
ATOM 714 N N . VAL A 1 94 ? 5.970 -3.386 8.902 1.00 91.56 94 VAL A N 1
ATOM 715 C CA . VAL A 1 94 ? 4.841 -2.648 8.321 1.00 91.56 94 VAL A CA 1
ATOM 716 C C . VAL A 1 94 ? 3.564 -3.482 8.366 1.00 91.56 94 VAL A C 1
ATOM 718 O O . VAL A 1 94 ? 2.520 -2.977 8.768 1.00 91.56 94 VAL A O 1
ATOM 721 N N . THR A 1 95 ? 3.621 -4.759 7.980 1.00 91.44 95 THR A N 1
ATOM 722 C CA . THR A 1 95 ? 2.433 -5.629 7.985 1.00 91.44 95 THR A CA 1
ATOM 723 C C . THR A 1 95 ? 1.973 -5.991 9.401 1.00 91.44 95 THR A C 1
ATOM 725 O O . THR A 1 95 ? 0.771 -6.079 9.634 1.00 91.44 95 THR A O 1
ATOM 728 N N . ASP A 1 96 ? 2.883 -6.115 10.371 1.00 93.38 96 ASP A N 1
ATOM 729 C CA . ASP A 1 96 ? 2.546 -6.297 11.789 1.00 93.38 96 ASP A CA 1
ATOM 730 C C . ASP A 1 96 ? 1.873 -5.042 12.369 1.00 93.38 96 ASP A C 1
ATOM 732 O O . ASP A 1 96 ? 0.876 -5.146 13.089 1.00 93.38 96 ASP A O 1
ATOM 736 N N . ALA A 1 97 ? 2.380 -3.849 12.043 1.00 95.00 97 ALA A N 1
ATOM 737 C CA . ALA A 1 97 ? 1.740 -2.586 12.406 1.00 95.00 97 ALA A CA 1
ATOM 738 C C . ALA A 1 97 ? 0.364 -2.441 11.737 1.00 95.00 97 ALA A C 1
ATOM 740 O O . ALA A 1 97 ? -0.601 -2.017 12.374 1.00 95.00 97 ALA A O 1
ATOM 741 N N . ALA A 1 98 ? 0.251 -2.858 10.474 1.00 95.06 98 ALA A N 1
ATOM 742 C CA . ALA A 1 98 ? -0.984 -2.800 9.708 1.00 95.06 98 ALA A CA 1
ATOM 743 C C . ALA A 1 98 ? -2.090 -3.646 10.353 1.00 95.06 98 ALA A C 1
ATOM 745 O O . ALA A 1 98 ? -3.179 -3.128 10.605 1.00 95.06 98 ALA A O 1
ATOM 746 N N . VAL A 1 99 ? -1.783 -4.893 10.727 1.00 95.81 99 VAL A N 1
ATOM 747 C CA . VAL A 1 99 ? -2.711 -5.790 11.440 1.00 95.81 99 VAL A CA 1
ATOM 748 C C . VAL A 1 99 ? -3.198 -5.181 12.757 1.00 95.81 99 VAL A C 1
ATOM 750 O O . VAL A 1 99 ? -4.366 -5.320 13.108 1.00 95.81 99 VAL A O 1
ATOM 753 N N . LYS A 1 100 ? -2.325 -4.477 13.486 1.00 96.25 100 LYS A N 1
ATOM 754 C CA . LYS A 1 100 ? -2.683 -3.829 14.760 1.00 96.25 100 LYS A CA 1
ATOM 755 C C . LYS A 1 100 ? -3.528 -2.566 14.588 1.00 96.25 100 LYS A C 1
ATOM 757 O O . LYS A 1 100 ? -4.192 -2.166 15.537 1.00 96.25 100 LYS A O 1
ATOM 762 N N . SER A 1 101 ? -3.493 -1.929 13.417 1.00 95.75 101 SER A N 1
ATOM 763 C CA . SER A 1 101 ? -4.155 -0.637 13.200 1.00 95.75 101 SER A CA 1
ATOM 764 C C . SER A 1 101 ? -5.678 -0.731 13.078 1.00 95.75 101 SER A C 1
ATOM 766 O O . SER A 1 101 ? -6.362 0.257 13.327 1.00 95.75 101 SER A O 1
ATOM 768 N N . GLY A 1 102 ? -6.216 -1.878 12.642 1.00 94.31 102 GLY A N 1
ATOM 769 C CA . GLY A 1 102 ? -7.641 -2.029 12.309 1.00 94.31 102 GLY A CA 1
ATOM 770 C C . GLY A 1 102 ? -8.107 -1.206 11.095 1.00 94.31 102 GLY A C 1
ATOM 771 O O . GLY A 1 102 ? -9.303 -1.094 10.852 1.00 94.31 102 GLY A O 1
ATOM 772 N N . LYS A 1 103 ? -7.176 -0.604 10.339 1.00 95.88 103 L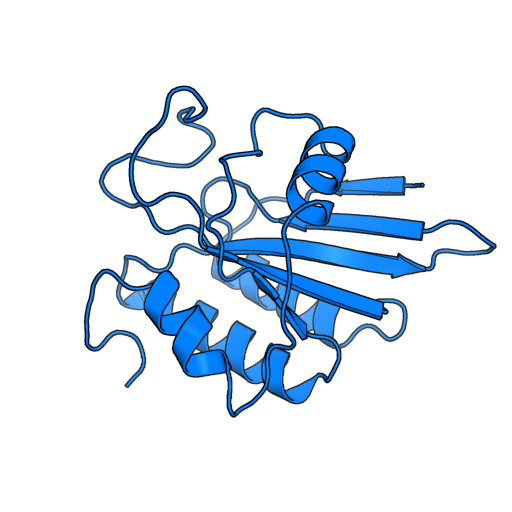YS A N 1
ATOM 773 C CA . LYS A 1 103 ? -7.443 0.241 9.156 1.00 95.88 103 LYS A CA 1
ATOM 774 C C . LYS A 1 103 ? -6.854 -0.341 7.866 1.00 95.88 103 LYS A C 1
ATOM 776 O O . LYS A 1 103 ? -6.917 0.291 6.809 1.00 95.88 103 LYS A O 1
ATOM 781 N N . ALA A 1 104 ? -6.223 -1.509 7.948 1.00 97.56 104 ALA A N 1
ATOM 782 C CA . ALA A 1 104 ? -5.436 -2.074 6.866 1.00 97.56 104 ALA A CA 1
ATOM 783 C C . ALA A 1 104 ? -6.230 -3.074 6.021 1.00 97.56 104 ALA A C 1
ATOM 785 O O . ALA A 1 104 ? -6.982 -3.897 6.535 1.00 97.56 104 ALA A O 1
ATOM 786 N N . TYR A 1 105 ? -6.012 -3.026 4.712 1.00 98.25 105 TYR A N 1
ATOM 787 C CA . TYR A 1 105 ? -6.608 -3.914 3.718 1.00 98.25 105 TYR A CA 1
ATOM 788 C C . TYR A 1 105 ? -5.533 -4.380 2.745 1.00 98.25 105 TYR A C 1
ATOM 790 O O . TYR A 1 105 ? -4.484 -3.754 2.639 1.00 98.25 105 TYR A O 1
ATOM 798 N N . PHE A 1 106 ? -5.789 -5.436 1.986 1.00 97.25 106 PHE A N 1
ATOM 799 C CA . PHE A 1 106 ? -4.943 -5.829 0.867 1.00 97.25 106 PHE A CA 1
ATOM 800 C C . PHE A 1 106 ? -5.766 -6.361 -0.302 1.00 97.25 106 PHE A C 1
ATOM 802 O O . PHE A 1 106 ? -6.908 -6.784 -0.127 1.00 97.25 106 PHE A O 1
ATOM 809 N N . SER A 1 107 ? -5.185 -6.343 -1.498 1.00 96.50 107 SER A N 1
ATOM 810 C CA . SER A 1 107 ? -5.758 -6.997 -2.677 1.00 96.50 107 SER A CA 1
ATOM 811 C C . SER A 1 107 ? -5.157 -8.386 -2.870 1.00 96.50 107 SER A C 1
ATOM 813 O O . SER A 1 107 ? -3.937 -8.549 -2.816 1.00 96.50 107 SER A O 1
ATOM 815 N N . ARG A 1 108 ? -6.008 -9.379 -3.164 1.00 94.19 108 ARG A N 1
ATOM 816 C CA . ARG A 1 108 ? -5.576 -10.719 -3.618 1.00 94.19 108 ARG A CA 1
ATOM 817 C C . ARG A 1 108 ? -5.164 -10.739 -5.090 1.00 94.19 108 ARG A C 1
ATOM 819 O O . ARG A 1 108 ? -4.540 -11.692 -5.549 1.00 94.19 108 ARG A O 1
ATOM 826 N N . VAL A 1 109 ? -5.502 -9.685 -5.826 1.00 93.44 109 VAL A N 1
ATOM 827 C CA . VAL A 1 109 ? -5.058 -9.456 -7.200 1.00 93.44 109 VAL A CA 1
ATOM 828 C C . VAL A 1 109 ? -3.804 -8.592 -7.163 1.00 93.44 109 VAL A C 1
ATOM 830 O O . VAL A 1 109 ? -3.751 -7.603 -6.424 1.00 93.44 109 VAL A O 1
ATOM 833 N N . ARG A 1 110 ? -2.792 -8.962 -7.949 1.00 91.00 110 ARG A N 1
ATOM 834 C CA . ARG A 1 110 ? -1.577 -8.155 -8.069 1.00 91.00 110 ARG A CA 1
ATOM 835 C C . ARG A 1 110 ? -1.901 -6.812 -8.711 1.00 91.00 110 ARG A C 1
ATOM 837 O O . ARG A 1 110 ? -2.699 -6.738 -9.641 1.00 91.00 110 ARG A O 1
ATOM 844 N N . ALA A 1 111 ? -1.305 -5.751 -8.184 1.00 91.19 111 ALA A N 1
ATOM 845 C CA . ALA A 1 111 ? -1.454 -4.431 -8.767 1.00 91.19 111 ALA A CA 1
ATOM 846 C C . ALA A 1 111 ? -0.574 -4.298 -10.020 1.00 91.19 111 ALA A C 1
ATOM 848 O O . ALA A 1 111 ? 0.587 -4.730 -9.988 1.00 91.19 111 ALA A O 1
ATOM 849 N N . PRO A 1 112 ? -1.085 -3.656 -11.087 1.00 90.44 112 PRO A N 1
ATOM 850 C CA . PRO A 1 112 ? -0.247 -3.230 -12.197 1.00 90.44 112 PRO A CA 1
ATOM 851 C C . PRO A 1 112 ? 0.795 -2.209 -11.724 1.00 90.44 112 PRO A C 1
ATOM 853 O O . PRO A 1 112 ? 0.671 -1.595 -10.662 1.00 90.44 112 PRO A O 1
ATOM 856 N N . PHE A 1 113 ? 1.823 -2.002 -12.537 1.00 86.50 113 PHE A N 1
ATOM 857 C CA . PHE A 1 113 ? 2.832 -0.983 -12.283 1.00 86.50 113 PHE A CA 1
ATOM 858 C C . PHE A 1 113 ? 2.277 0.416 -12.585 1.00 86.50 113 PHE A C 1
ATOM 860 O O . PHE A 1 113 ? 1.876 0.685 -13.713 1.00 86.50 113 PHE A O 1
ATOM 867 N N . THR A 1 114 ? 2.258 1.315 -11.592 1.00 88.88 114 THR A N 1
ATOM 868 C CA . THR A 1 114 ? 1.593 2.633 -11.706 1.00 88.88 114 THR A CA 1
ATOM 869 C C . THR A 1 114 ? 2.503 3.851 -11.526 1.00 88.88 114 THR A C 1
ATOM 871 O O . THR A 1 114 ? 2.036 4.973 -11.712 1.00 88.88 114 THR A O 1
ATOM 874 N N . SER A 1 115 ? 3.795 3.685 -11.21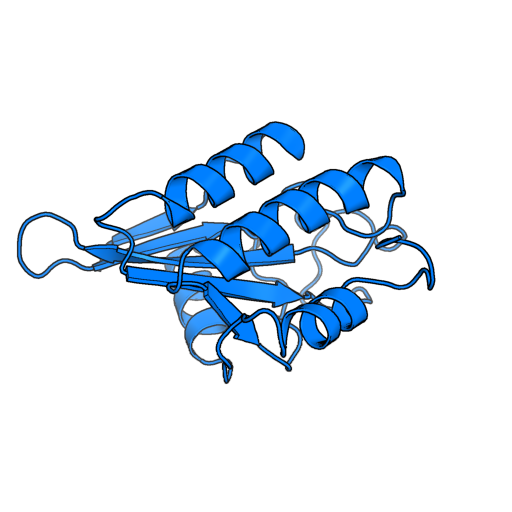4 1.00 83.56 115 SER A N 1
ATOM 875 C CA . SER A 1 115 ? 4.702 4.830 -10.979 1.00 83.56 115 SER A CA 1
ATOM 876 C C . SER A 1 115 ? 4.844 5.786 -12.175 1.00 83.56 115 SER A C 1
ATOM 878 O O . SER A 1 115 ? 5.032 6.979 -11.956 1.00 83.56 115 SER A O 1
ATOM 880 N N . HIS A 1 116 ? 4.669 5.296 -13.410 1.00 83.69 116 HIS A N 1
ATOM 881 C CA . HIS A 1 116 ? 4.700 6.102 -14.638 1.00 83.69 116 HIS A CA 1
ATOM 882 C C . HIS A 1 116 ? 3.427 6.941 -14.866 1.00 83.69 116 HIS A C 1
ATOM 884 O O . HIS A 1 116 ? 3.420 7.838 -15.708 1.00 83.69 116 HIS A O 1
ATOM 890 N N . LEU A 1 117 ? 2.338 6.646 -14.149 1.00 89.56 117 LEU A N 1
ATOM 891 C CA . LEU A 1 117 ? 1.076 7.383 -14.245 1.00 89.56 117 LEU A CA 1
ATOM 892 C C . LEU A 1 117 ? 1.132 8.681 -13.429 1.00 89.56 117 LEU A C 1
ATOM 894 O O . LEU A 1 117 ? 2.037 8.886 -12.618 1.00 89.56 117 LEU A O 1
ATOM 898 N N . THR A 1 118 ? 0.133 9.550 -13.548 1.00 91.62 118 THR A N 1
ATOM 899 C CA . THR A 1 118 ? -0.085 10.602 -12.538 1.00 91.62 118 THR A CA 1
ATOM 900 C C . THR A 1 118 ? -0.518 9.994 -11.197 1.00 91.62 118 THR A C 1
ATOM 902 O O . THR A 1 118 ? -0.941 8.837 -11.127 1.00 91.62 118 THR A O 1
ATOM 905 N N . ALA A 1 119 ? -0.402 10.752 -10.103 1.00 91.62 119 ALA A N 1
ATOM 906 C CA . ALA A 1 119 ? -0.787 10.256 -8.781 1.00 91.62 119 ALA A CA 1
ATOM 907 C C . ALA A 1 119 ? -2.291 9.925 -8.729 1.00 91.62 119 ALA A C 1
ATOM 909 O O . ALA A 1 119 ? -2.689 8.908 -8.163 1.00 91.62 119 ALA A O 1
ATOM 910 N N . GLU A 1 120 ? -3.120 10.752 -9.367 1.00 94.06 120 GLU A N 1
ATOM 911 C CA . GLU A 1 120 ? -4.559 10.554 -9.516 1.00 94.06 120 GLU A CA 1
ATOM 912 C C . GLU A 1 120 ? -4.895 9.276 -10.293 1.00 94.06 120 GLU A C 1
ATOM 914 O O . GLU A 1 120 ? -5.706 8.476 -9.827 1.00 94.06 120 GLU A O 1
ATOM 919 N N . GLU A 1 121 ? -4.262 9.051 -11.446 1.00 94.62 121 GLU A N 1
ATOM 920 C CA . GLU A 1 121 ? -4.476 7.845 -12.259 1.00 94.62 121 GLU A CA 1
ATOM 921 C C . GLU A 1 121 ? -4.030 6.575 -11.527 1.00 94.62 121 GLU A C 1
ATOM 923 O O . GLU A 1 121 ? -4.719 5.552 -11.584 1.00 94.62 121 GLU A O 1
ATOM 928 N N . ALA A 1 122 ? -2.916 6.639 -10.793 1.00 92.69 122 ALA A N 1
ATOM 929 C CA . ALA A 1 122 ? -2.452 5.538 -9.958 1.00 92.69 122 ALA A CA 1
ATOM 930 C C . ALA A 1 122 ? -3.464 5.215 -8.845 1.00 92.69 122 ALA A C 1
ATOM 932 O O . ALA A 1 122 ? -3.855 4.058 -8.682 1.00 92.69 122 ALA A O 1
ATOM 933 N N . ALA A 1 123 ? -3.961 6.230 -8.130 1.00 94.81 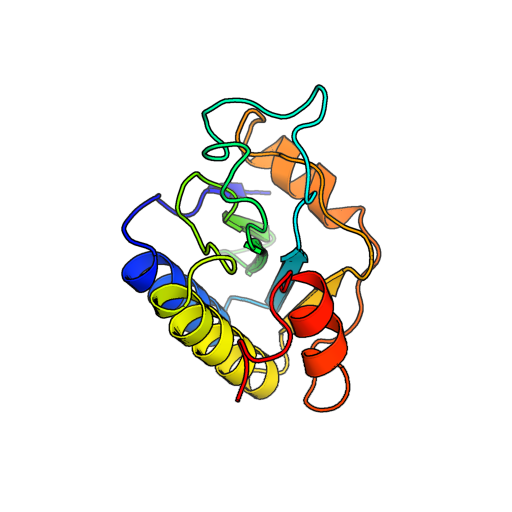123 ALA A N 1
ATOM 934 C CA . ALA A 1 123 ? -4.975 6.044 -7.093 1.00 94.81 123 ALA A CA 1
ATOM 935 C C . ALA A 1 123 ? -6.277 5.448 -7.655 1.00 94.81 123 ALA A C 1
ATOM 937 O O . ALA A 1 123 ? -6.827 4.514 -7.072 1.00 94.81 123 ALA A O 1
ATOM 938 N N . GLU A 1 124 ? -6.753 5.937 -8.803 1.00 95.19 124 GLU A N 1
ATOM 939 C CA . GLU A 1 124 ? -7.941 5.396 -9.475 1.00 95.19 124 GLU A CA 1
ATOM 940 C C . GLU A 1 124 ? -7.748 3.949 -9.942 1.00 95.19 124 GLU A C 1
ATOM 942 O O . GLU A 1 124 ? -8.680 3.149 -9.853 1.00 95.19 124 GLU A O 1
ATOM 947 N N . THR A 1 125 ? -6.549 3.598 -10.410 1.00 94.75 125 THR A N 1
ATOM 948 C CA . THR A 1 125 ? -6.206 2.232 -10.824 1.00 94.75 125 THR A CA 1
ATOM 949 C C . THR A 1 125 ? -6.225 1.282 -9.629 1.00 94.75 125 THR A C 1
ATOM 951 O O . THR A 1 125 ? -6.905 0.257 -9.663 1.00 94.75 125 THR A O 1
ATOM 954 N N . LEU A 1 126 ? -5.542 1.646 -8.541 1.00 94.75 126 LEU A N 1
ATOM 955 C CA . LEU A 1 126 ? -5.438 0.816 -7.340 1.00 94.75 126 LEU A CA 1
ATOM 956 C C . LEU A 1 126 ? -6.779 0.669 -6.608 1.00 94.75 126 LEU A C 1
ATOM 958 O O . LEU A 1 126 ? -7.106 -0.418 -6.136 1.00 94.75 126 LEU A O 1
ATOM 962 N N . ARG A 1 127 ? -7.598 1.728 -6.553 1.00 95.25 127 ARG A N 1
ATOM 963 C CA . ARG A 1 127 ? -8.906 1.709 -5.874 1.00 95.25 127 ARG A CA 1
ATOM 964 C C . ARG A 1 127 ? -9.926 0.777 -6.539 1.00 95.25 127 ARG A C 1
ATOM 966 O O . ARG A 1 127 ? -10.896 0.381 -5.901 1.00 95.25 127 ARG A O 1
ATOM 973 N N . ARG A 1 128 ? -9.744 0.441 -7.820 1.00 95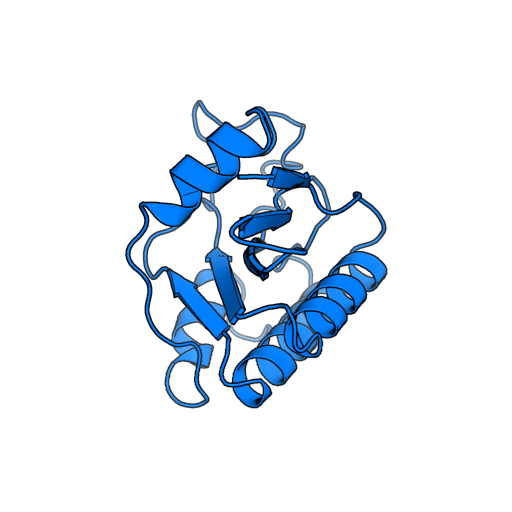.62 128 ARG A N 1
ATOM 974 C CA . ARG A 1 128 ? -10.636 -0.478 -8.553 1.00 95.62 128 ARG A CA 1
ATOM 975 C C . ARG A 1 128 ? -10.393 -1.946 -8.222 1.00 95.62 128 ARG A C 1
ATOM 977 O O . ARG A 1 128 ? -11.218 -2.778 -8.588 1.00 95.62 128 ARG A O 1
ATOM 984 N N . LEU A 1 129 ? -9.275 -2.263 -7.575 1.00 95.81 129 LEU A N 1
ATOM 985 C CA . LEU A 1 129 ? -8.952 -3.629 -7.195 1.00 95.81 129 LEU A CA 1
ATOM 986 C C . LEU A 1 129 ? -9.814 -4.062 -6.006 1.00 95.81 129 LEU A C 1
ATOM 988 O O . LEU A 1 129 ? -10.056 -3.293 -5.074 1.00 95.81 129 LEU A O 1
ATOM 992 N N . GLU A 1 130 ? -10.280 -5.309 -6.042 1.00 95.44 130 GLU A N 1
ATOM 993 C CA . GLU A 1 130 ? -11.000 -5.907 -4.921 1.00 95.44 130 GLU A CA 1
ATOM 994 C C . GLU A 1 130 ? -10.063 -6.072 -3.724 1.00 95.44 130 GLU A C 1
ATOM 996 O O . GLU A 1 130 ? -8.885 -6.406 -3.865 1.00 95.44 130 GLU A O 1
ATOM 1001 N N . THR A 1 131 ? -10.587 -5.834 -2.525 1.00 97.06 131 THR A N 1
ATOM 1002 C CA . THR A 1 131 ? -9.775 -5.792 -1.312 1.00 97.06 131 THR A CA 1
ATOM 1003 C C . THR A 1 131 ? -10.435 -6.524 -0.162 1.00 97.06 131 THR A C 1
ATOM 1005 O O . THR A 1 131 ? -11.657 -6.605 -0.060 1.00 97.06 131 THR A O 1
ATOM 1008 N N . VAL A 1 132 ? -9.592 -7.025 0.728 1.00 97.00 132 VAL A N 1
ATOM 1009 C CA . VAL A 1 132 ? -9.954 -7.783 1.920 1.00 97.00 132 VAL A CA 1
ATOM 1010 C C . VAL A 1 132 ? -9.232 -7.155 3.100 1.00 97.00 132 VAL A C 1
ATOM 1012 O O . VAL A 1 132 ? -8.142 -6.609 2.944 1.00 97.00 132 VAL A O 1
ATOM 1015 N N . GLU A 1 133 ? -9.836 -7.197 4.280 1.00 97.50 133 GLU A N 1
ATOM 1016 C CA . GLU A 1 133 ? -9.200 -6.685 5.490 1.00 97.50 133 GLU A CA 1
ATOM 1017 C C . GLU A 1 133 ? -7.896 -7.443 5.787 1.00 97.50 133 GLU A C 1
ATOM 1019 O O . GLU A 1 133 ? -7.821 -8.672 5.663 1.00 97.50 133 GLU A O 1
ATOM 1024 N N . LEU A 1 134 ? -6.855 -6.704 6.170 1.00 96.06 134 LEU A N 1
ATOM 1025 C CA . LEU A 1 134 ? -5.562 -7.249 6.559 1.00 96.06 134 LEU A CA 1
ATOM 1026 C C . LEU A 1 134 ? -5.546 -7.442 8.079 1.00 96.06 134 LEU A C 1
ATOM 1028 O O . LEU A 1 134 ? -5.312 -6.512 8.847 1.00 96.06 134 LEU A O 1
ATOM 1032 N N . THR A 1 135 ? -5.790 -8.677 8.503 1.00 96.50 135 THR A N 1
ATOM 1033 C CA . THR A 1 135 ? -5.916 -9.086 9.906 1.00 96.50 135 THR A CA 1
ATOM 1034 C C . THR A 1 135 ? -4.875 -10.149 10.245 1.00 96.50 135 THR A C 1
ATOM 1036 O O . THR A 1 135 ? -4.175 -10.655 9.367 1.00 96.50 135 THR A O 1
ATOM 1039 N N . ALA A 1 136 ? -4.806 -10.568 11.511 1.00 94.38 136 ALA A N 1
ATOM 1040 C CA . ALA A 1 136 ? -3.960 -11.693 11.913 1.00 94.38 136 ALA A CA 1
ATOM 1041 C C . ALA A 1 136 ? -4.293 -12.996 11.155 1.00 94.38 136 ALA A C 1
ATOM 1043 O O . ALA A 1 136 ? -3.409 -13.825 10.959 1.00 94.38 136 ALA A O 1
ATOM 1044 N N . ALA A 1 137 ? -5.542 -13.164 10.698 1.00 95.06 137 ALA A N 1
ATOM 1045 C CA . ALA A 1 137 ? -5.970 -14.338 9.939 1.00 95.06 137 ALA A CA 1
ATOM 1046 C C . ALA A 1 137 ? -5.565 -14.277 8.456 1.00 95.06 137 ALA A C 1
ATOM 1048 O O . ALA A 1 137 ? -5.339 -15.316 7.845 1.00 95.06 137 ALA A O 1
ATOM 1049 N N . THR A 1 138 ? -5.461 -13.077 7.876 1.00 95.38 138 THR A N 1
ATOM 1050 C CA . THR A 1 138 ? -5.265 -12.887 6.427 1.00 95.38 138 THR A CA 1
ATOM 1051 C C . THR A 1 138 ? -3.874 -12.364 6.054 1.00 95.38 138 THR A C 1
ATOM 1053 O O . THR A 1 138 ? -3.485 -12.432 4.891 1.00 95.38 138 THR A O 1
ATOM 1056 N N . VAL A 1 139 ? -3.069 -11.896 7.016 1.00 93.00 139 VA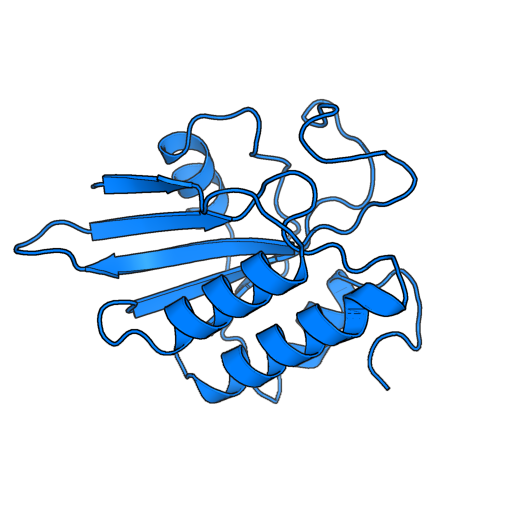L A N 1
ATOM 1057 C CA . VAL A 1 139 ? -1.721 -11.349 6.759 1.00 93.00 139 VAL A CA 1
ATOM 1058 C C . VAL A 1 139 ? -0.771 -12.356 6.108 1.00 93.00 139 VAL A C 1
ATOM 1060 O O . VAL A 1 139 ? 0.068 -11.973 5.292 1.00 93.00 139 VAL A O 1
ATOM 1063 N N . ALA A 1 140 ? -0.919 -13.645 6.424 1.00 90.12 140 ALA A N 1
ATOM 1064 C CA . ALA A 1 140 ? -0.130 -14.706 5.809 1.00 90.12 140 ALA A CA 1
ATOM 1065 C C . ALA A 1 140 ? -0.414 -14.834 4.302 1.00 90.12 140 ALA A C 1
ATOM 1067 O O . ALA A 1 140 ? 0.521 -15.051 3.533 1.00 90.12 140 ALA A O 1
ATOM 1068 N N . GLU A 1 141 ? -1.666 -14.628 3.867 1.00 92.00 141 GLU A N 1
ATOM 1069 C CA . GLU A 1 141 ? -2.031 -14.622 2.442 1.00 92.00 141 GLU A CA 1
ATOM 1070 C C . GLU A 1 141 ? -1.302 -13.493 1.709 1.00 92.00 141 GLU A C 1
ATOM 1072 O O . GLU A 1 141 ? -0.651 -13.725 0.692 1.00 92.00 141 GLU A O 1
ATOM 1077 N N . TYR A 1 142 ? -1.345 -12.277 2.263 1.00 90.88 142 TYR A N 1
ATOM 1078 C CA . TYR A 1 142 ? -0.667 -11.126 1.673 1.00 90.88 142 TYR A CA 1
ATOM 1079 C C . TYR A 1 142 ? 0.854 -11.325 1.602 1.00 90.88 142 TYR A C 1
ATOM 1081 O O . TYR A 1 142 ? 1.467 -11.141 0.551 1.00 90.88 142 TYR A O 1
ATOM 1089 N N . ARG A 1 143 ? 1.476 -11.768 2.699 1.00 87.31 143 ARG A N 1
ATOM 1090 C CA . ARG A 1 143 ? 2.919 -12.056 2.754 1.00 87.31 143 ARG A CA 1
ATOM 1091 C C . ARG A 1 143 ? 3.340 -13.140 1.759 1.00 87.31 143 ARG A C 1
ATOM 1093 O O . ARG A 1 143 ? 4.407 -13.028 1.156 1.00 87.31 143 ARG A O 1
ATOM 1100 N N . ALA A 1 144 ? 2.501 -14.150 1.529 1.00 84.62 144 ALA A N 1
ATOM 1101 C CA . ALA A 1 144 ? 2.751 -15.167 0.511 1.00 84.62 144 ALA A CA 1
ATOM 1102 C C . ALA A 1 144 ? 2.773 -14.574 -0.909 1.00 84.62 144 ALA A C 1
ATOM 1104 O O . ALA A 1 144 ? 3.582 -14.993 -1.731 1.00 84.62 144 ALA A O 1
ATOM 1105 N N . MET A 1 145 ? 1.962 -13.549 -1.195 1.00 85.94 145 MET A N 1
ATOM 1106 C CA . MET A 1 145 ? 1.999 -12.853 -2.490 1.00 85.94 145 MET A CA 1
ATOM 1107 C C . MET A 1 145 ? 3.288 -12.050 -2.704 1.00 85.94 145 MET A C 1
ATOM 1109 O O . MET A 1 145 ? 3.690 -11.814 -3.846 1.00 85.94 145 MET A O 1
ATOM 1113 N N . LEU A 1 146 ? 3.929 -11.607 -1.626 1.00 81.44 146 LEU A N 1
ATOM 1114 C CA . LEU A 1 146 ? 5.158 -10.820 -1.683 1.00 81.44 146 LEU A CA 1
ATOM 1115 C C . LEU A 1 146 ? 6.416 -11.672 -1.788 1.00 81.44 146 LEU A C 1
ATOM 1117 O O . LEU A 1 146 ? 7.474 -11.138 -2.100 1.00 81.44 146 LEU A O 1
ATOM 1121 N N . SER A 1 147 ? 6.330 -12.971 -1.515 1.00 66.62 147 SER A N 1
ATOM 1122 C CA . SER A 1 147 ? 7.519 -13.801 -1.441 1.00 66.62 147 SER A CA 1
ATOM 1123 C C . SER A 1 147 ? 7.704 -14.685 -2.666 1.00 66.62 147 SER A C 1
ATOM 1125 O O . SER A 1 147 ? 6.826 -15.459 -3.030 1.00 66.62 147 SER A O 1
ATOM 1127 N N . ASN A 1 148 ? 8.911 -14.632 -3.230 1.00 58.41 148 ASN A N 1
ATOM 1128 C CA . ASN A 1 148 ? 9.473 -15.720 -4.033 1.00 58.41 148 ASN A CA 1
ATOM 1129 C C . ASN A 1 148 ? 10.390 -16.634 -3.181 1.00 58.41 148 ASN A C 1
ATOM 1131 O O . ASN A 1 148 ? 11.050 -17.514 -3.727 1.00 58.41 148 ASN A O 1
ATOM 1135 N N . VAL A 1 149 ? 10.470 -16.415 -1.857 1.00 48.50 149 VAL A N 1
ATOM 1136 C CA . VAL A 1 149 ? 11.397 -17.083 -0.922 1.00 48.50 149 VAL A CA 1
ATOM 1137 C C . VAL A 1 149 ? 10.626 -17.644 0.295 1.00 48.50 149 VAL A C 1
ATOM 1139 O O . VAL A 1 149 ? 10.147 -16.868 1.125 1.00 48.50 149 VAL A O 1
ATOM 1142 N N . PRO A 1 150 ? 10.490 -18.973 0.438 1.00 46.50 150 PRO A N 1
ATOM 1143 C CA . PRO A 1 150 ? 9.633 -19.612 1.449 1.00 46.50 150 PRO A CA 1
ATOM 1144 C C . PRO A 1 150 ? 9.833 -19.155 2.909 1.00 46.50 150 PRO A C 1
ATOM 1146 O O . PRO A 1 150 ? 8.867 -19.140 3.666 1.00 46.50 150 PRO A O 1
ATOM 1149 N N . ASP A 1 151 ? 11.037 -18.702 3.279 1.00 52.97 151 ASP A N 1
ATOM 1150 C CA . ASP A 1 151 ? 11.424 -18.422 4.673 1.00 52.97 151 ASP A CA 1
ATOM 1151 C C . ASP A 1 151 ? 11.539 -16.925 5.023 1.00 52.97 151 ASP A C 1
ATOM 1153 O O . ASP A 1 151 ? 12.068 -16.564 6.069 1.00 52.97 151 ASP A O 1
ATOM 1157 N N . ALA A 1 152 ? 11.059 -16.016 4.167 1.00 55.81 152 ALA A N 1
ATOM 1158 C CA . ALA A 1 152 ? 11.252 -14.567 4.346 1.00 55.81 152 ALA A CA 1
ATOM 1159 C C . ALA A 1 152 ? 10.550 -13.951 5.581 1.00 55.81 152 ALA A C 1
ATOM 1161 O O . ALA A 1 152 ? 10.780 -12.779 5.886 1.00 55.81 152 ALA A O 1
ATOM 1162 N N . TRP A 1 153 ? 9.690 -14.717 6.262 1.00 59.97 153 TRP A N 1
ATOM 1163 C CA . TRP A 1 153 ? 8.779 -14.238 7.309 1.00 59.97 153 TRP A CA 1
ATOM 1164 C C . TRP A 1 153 ? 8.962 -14.916 8.676 1.00 59.97 153 TRP A C 1
ATOM 1166 O O . TRP A 1 153 ? 8.149 -14.648 9.566 1.00 59.97 153 TRP A O 1
ATOM 1176 N N . GLN A 1 154 ? 9.958 -15.805 8.816 1.00 53.94 154 GLN A N 1
ATOM 1177 C CA . GLN A 1 154 ? 10.302 -16.472 10.081 1.00 53.94 154 GLN A CA 1
ATOM 1178 C C . GLN A 1 154 ? 11.039 -15.539 11.043 1.00 53.94 154 GLN A C 1
ATOM 1180 O O . GLN A 1 154 ? 11.874 -14.735 10.571 1.00 53.94 154 GLN A O 1
#